Protein AF-A0A482T879-F1 (afdb_monomer_lite)

pLDDT: mean 91.82, std 11.94, range [35.31, 98.31]

Secondary structure (DSSP, 8-state):
-EEEEETTEEEE--SS--HHHHHHHHHHHHHHH-----EEE---SSHHHHHHHHHHHHHHHHHH--SEEE------

Organism: Haloarcula hispanica (NCBI:txid51589)

Radius of gyration: 12.39 Å; chains: 1; bounding box: 24×33×29 Å

Sequence (76 aa):
LSFFVGGDNVIAVCPDLDEADYHDAINHVRDAVDVELKVGVGRGRTAATAGMDAKHALETCRATGEAVTIETETTE

InterPro domains:
  IPR007839 GTP cyclohydrolase III [PF05165] (2-64)
  IPR007839 GTP cyclohydrolase III [PTHR42202] (1-66)
  IPR029787 Nucleotide cyclase [G3DSA:3.30.70.1230] (1-74)

Structure (mmCIF, N/CA/C/O backbone):
data_AF-A0A482T879-F1
#
_entry.id   AF-A0A482T879-F1
#
loop_
_atom_site.group_PDB
_atom_site.id
_atom_site.type_symbol
_atom_site.label_atom_id
_atom_site.label_alt_id
_atom_site.label_comp_id
_atom_site.label_asym_id
_atom_site.label_entity_id
_atom_site.label_seq_id
_atom_site.pdbx_PDB_ins_code
_atom_site.Cartn_x
_atom_site.Cartn_y
_atom_site.Cartn_z
_atom_site.occupancy
_atom_site.B_iso_or_equiv
_atom_site.auth_seq_id
_atom_site.auth_comp_id
_atom_site.auth_asym_id
_atom_site.auth_atom_id
_atom_site.pdbx_PDB_model_num
ATOM 1 N N . LEU A 1 1 ? 3.732 -9.713 -7.866 1.00 72.62 1 LEU A N 1
ATOM 2 C CA . LEU A 1 1 ? 4.920 -10.209 -7.113 1.00 72.62 1 LEU A CA 1
ATOM 3 C C . LEU A 1 1 ? 5.082 -9.339 -5.876 1.00 72.62 1 LEU 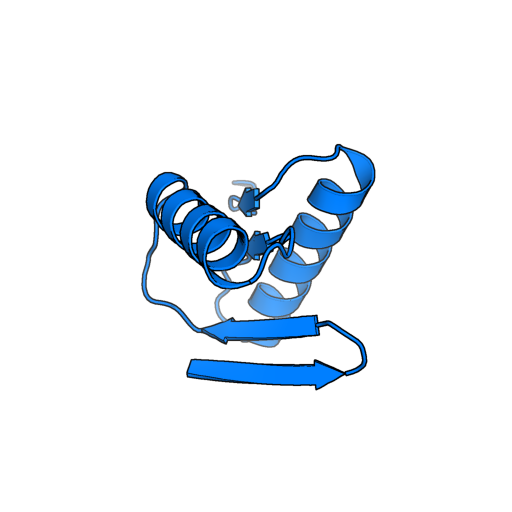A C 1
ATOM 5 O O . LEU A 1 1 ? 5.030 -8.129 -6.057 1.00 72.62 1 LEU A O 1
ATOM 9 N N . SER A 1 2 ? 5.247 -9.910 -4.678 1.00 76.12 2 SER A N 1
ATOM 10 C CA . SER A 1 2 ? 5.453 -9.160 -3.427 1.00 76.12 2 SER A CA 1
ATOM 11 C C . SER A 1 2 ? 6.858 -9.375 -2.858 1.00 76.12 2 SER A C 1
ATOM 13 O O . SER A 1 2 ? 7.401 -10.478 -2.913 1.00 76.12 2 SER A 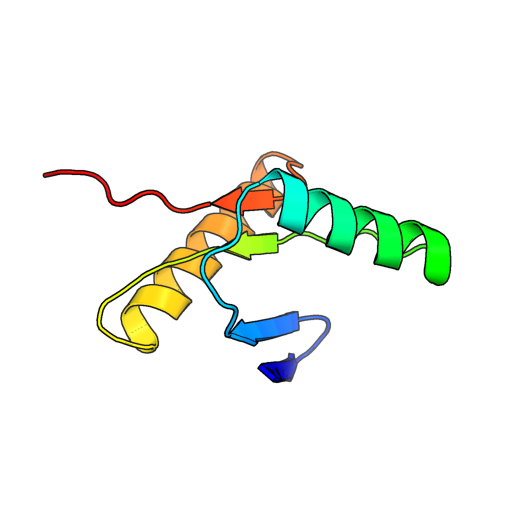O 1
ATOM 15 N N . PHE A 1 3 ? 7.450 -8.308 -2.324 1.00 86.69 3 PHE A N 1
ATOM 16 C CA . PHE A 1 3 ? 8.812 -8.284 -1.800 1.00 86.69 3 PHE A CA 1
ATOM 17 C C . PHE A 1 3 ? 8.832 -7.605 -0.431 1.00 86.69 3 PHE A C 1
ATOM 19 O O . PHE A 1 3 ? 8.345 -6.487 -0.278 1.00 86.69 3 PHE A O 1
ATOM 26 N N . PHE A 1 4 ? 9.410 -8.276 0.562 1.00 86.94 4 PHE A N 1
ATOM 27 C CA . PHE A 1 4 ? 9.637 -7.701 1.885 1.00 86.94 4 PHE A CA 1
ATOM 28 C C . PHE A 1 4 ? 10.802 -6.709 1.838 1.00 86.94 4 PHE A C 1
ATOM 30 O O . PHE A 1 4 ? 11.873 -7.047 1.331 1.00 86.94 4 PHE A O 1
ATOM 37 N N . VAL A 1 5 ? 10.603 -5.503 2.374 1.00 86.50 5 VAL A N 1
ATOM 38 C CA . VAL A 1 5 ? 11.611 -4.426 2.324 1.00 86.50 5 VAL A CA 1
ATOM 39 C C . VAL A 1 5 ? 12.107 -3.976 3.701 1.00 86.50 5 VAL A C 1
ATOM 41 O O . VAL A 1 5 ? 12.995 -3.129 3.778 1.00 86.50 5 VAL A O 1
ATOM 44 N N . GLY A 1 6 ? 11.609 -4.586 4.781 1.00 86.75 6 GLY A N 1
ATOM 45 C CA . GLY A 1 6 ? 12.093 -4.362 6.145 1.00 86.75 6 GLY A CA 1
ATOM 46 C C . GLY A 1 6 ? 11.032 -3.808 7.094 1.00 86.75 6 GLY A C 1
ATOM 47 O O . GLY A 1 6 ? 10.121 -3.081 6.694 1.00 86.75 6 GLY A O 1
ATOM 48 N N . GLY A 1 7 ? 11.170 -4.160 8.376 1.00 90.12 7 GLY A N 1
ATOM 49 C CA . GLY A 1 7 ? 10.172 -3.855 9.400 1.00 90.12 7 GLY A CA 1
ATOM 50 C C . GLY A 1 7 ? 8.874 -4.603 9.119 1.00 90.12 7 GLY A C 1
ATOM 51 O O . GLY A 1 7 ? 8.846 -5.830 9.159 1.00 90.12 7 GLY A O 1
ATOM 52 N N . ASP A 1 8 ? 7.836 -3.850 8.795 1.00 92.44 8 ASP A N 1
ATOM 53 C CA . ASP A 1 8 ? 6.480 -4.287 8.463 1.00 92.44 8 ASP A CA 1
ATOM 54 C C . ASP A 1 8 ? 6.075 -3.932 7.018 1.00 92.44 8 ASP A C 1
ATOM 56 O O . ASP A 1 8 ? 4.912 -4.057 6.645 1.00 92.44 8 ASP A O 1
ATOM 60 N N . ASN A 1 9 ? 7.028 -3.501 6.182 1.00 93.06 9 ASN A N 1
ATOM 61 C CA . ASN A 1 9 ? 6.733 -2.993 4.843 1.00 93.06 9 ASN A CA 1
ATOM 62 C C . ASN A 1 9 ? 6.946 -4.057 3.758 1.00 93.06 9 ASN A C 1
ATOM 64 O O . ASN A 1 9 ? 7.960 -4.768 3.714 1.00 93.06 9 ASN A O 1
ATOM 68 N N . VAL A 1 10 ? 5.990 -4.107 2.830 1.00 94.69 10 VAL A N 1
ATOM 69 C CA . VAL A 1 10 ? 5.984 -4.981 1.655 1.00 94.69 10 VAL A CA 1
ATOM 70 C C . VAL A 1 10 ? 5.701 -4.134 0.417 1.00 94.69 10 VAL A C 1
ATOM 72 O O . VAL A 1 10 ? 4.823 -3.278 0.440 1.00 94.69 10 VAL A O 1
ATOM 75 N N . ILE A 1 11 ? 6.425 -4.386 -0.674 1.00 95.25 11 ILE A N 1
ATOM 76 C CA . ILE A 1 11 ? 6.171 -3.776 -1.986 1.00 95.25 11 ILE A CA 1
ATOM 77 C C . ILE A 1 11 ? 5.603 -4.838 -2.919 1.00 95.25 11 ILE A C 1
ATOM 79 O O . ILE A 1 11 ? 6.167 -5.928 -3.028 1.00 95.25 11 ILE A O 1
ATOM 83 N N . ALA A 1 12 ? 4.521 -4.515 -3.626 1.00 95.25 12 ALA A N 1
ATOM 84 C CA . ALA A 1 12 ? 3.935 -5.384 -4.635 1.00 95.25 12 ALA A CA 1
ATOM 85 C C . ALA A 1 12 ? 3.880 -4.699 -6.005 1.00 95.25 12 ALA A C 1
ATOM 87 O O . ALA A 1 12 ? 3.482 -3.546 -6.119 1.00 95.25 12 ALA A O 1
ATOM 88 N N . VAL A 1 13 ? 4.258 -5.438 -7.051 1.00 94.25 13 VAL A N 1
ATOM 89 C CA . VAL A 1 13 ? 3.945 -5.073 -8.441 1.00 94.25 13 VAL A CA 1
ATOM 90 C C . VAL A 1 13 ? 2.677 -5.816 -8.841 1.00 94.25 13 VAL A C 1
ATOM 92 O O . VAL A 1 13 ? 2.648 -7.057 -8.786 1.00 94.25 13 VAL A O 1
ATOM 95 N N . CYS A 1 14 ? 1.664 -5.048 -9.235 1.00 91.38 14 CYS A N 1
ATOM 96 C CA . CYS A 1 14 ? 0.310 -5.497 -9.543 1.00 91.38 14 CYS A CA 1
ATOM 97 C C . CYS A 1 14 ? -0.080 -5.102 -10.981 1.00 91.38 14 CYS A C 1
ATOM 99 O O . CYS A 1 14 ? 0.539 -4.194 -11.544 1.00 91.38 14 CYS A O 1
ATOM 101 N N . PRO A 1 15 ? -1.074 -5.779 -11.592 1.00 91.44 15 PRO A N 1
ATOM 102 C CA . PRO A 1 15 ? -1.764 -5.246 -12.768 1.00 91.44 15 PRO A CA 1
ATOM 103 C C . PRO A 1 15 ? -2.495 -3.941 -12.410 1.00 91.44 15 PRO A C 1
ATOM 105 O O . PRO A 1 15 ? -2.423 -3.473 -11.274 1.00 91.44 15 PRO A O 1
ATOM 108 N N . ASP A 1 16 ? -3.189 -3.347 -13.378 1.00 90.44 16 ASP A N 1
ATOM 109 C CA . ASP A 1 16 ? -4.043 -2.199 -13.086 1.00 90.44 16 ASP A CA 1
ATOM 110 C C . ASP A 1 16 ? -5.204 -2.656 -12.191 1.00 90.44 16 ASP A C 1
ATOM 112 O O . ASP A 1 16 ? -5.988 -3.515 -12.594 1.00 90.44 16 ASP A O 1
ATOM 116 N N . LEU A 1 17 ? -5.226 -2.144 -10.962 1.00 94.06 17 LEU A N 1
ATOM 117 C CA . LEU A 1 17 ? -6.225 -2.421 -9.936 1.00 94.06 17 LEU A CA 1
ATOM 118 C C . LEU A 1 17 ? -6.941 -1.119 -9.598 1.00 94.06 17 LEU A C 1
ATOM 120 O O . LEU A 1 17 ? -6.308 -0.049 -9.552 1.00 94.06 17 LEU A O 1
ATOM 124 N N . ASP A 1 18 ? -8.239 -1.222 -9.352 1.00 93.94 18 ASP A N 1
ATOM 125 C CA . ASP A 1 18 ? -9.028 -0.102 -8.862 1.00 93.94 18 ASP A CA 1
ATOM 126 C C . ASP A 1 18 ? -9.019 -0.026 -7.326 1.00 93.94 18 ASP A C 1
ATOM 128 O O . ASP A 1 18 ? -8.413 -0.837 -6.626 1.00 93.94 18 ASP A O 1
ATOM 132 N N . GLU A 1 19 ? -9.653 1.010 -6.782 1.00 94.44 19 GLU A N 1
ATOM 133 C CA . GLU A 1 19 ? -9.724 1.225 -5.335 1.00 94.44 19 GLU A CA 1
ATOM 134 C C . GLU A 1 19 ? -10.456 0.086 -4.601 1.00 94.44 19 GLU A C 1
ATOM 136 O O . GLU A 1 19 ? -10.072 -0.273 -3.483 1.00 94.44 19 GLU A O 1
ATOM 141 N N . ALA A 1 20 ? -11.471 -0.520 -5.228 1.00 97.12 20 ALA A N 1
ATOM 142 C CA . ALA A 1 20 ? -12.236 -1.611 -4.633 1.00 97.12 20 ALA A CA 1
ATOM 143 C C . ALA A 1 20 ? -11.386 -2.882 -4.517 1.00 97.12 20 ALA A C 1
ATOM 145 O O . ALA A 1 20 ? -11.395 -3.514 -3.459 1.00 97.12 20 ALA A O 1
ATOM 146 N N . ASP A 1 21 ? -10.574 -3.192 -5.530 1.00 97.44 21 ASP A N 1
ATOM 147 C CA . ASP A 1 21 ? -9.620 -4.306 -5.489 1.00 97.44 21 ASP A CA 1
ATOM 148 C C . ASP A 1 21 ? -8.657 -4.189 -4.288 1.00 97.44 21 ASP A C 1
ATOM 150 O O . ASP A 1 21 ? -8.348 -5.177 -3.610 1.00 97.44 21 ASP A O 1
ATOM 154 N N . TYR A 1 22 ? -8.182 -2.972 -3.988 1.00 96.81 22 TYR A N 1
ATOM 155 C CA . TYR A 1 22 ? -7.321 -2.734 -2.826 1.00 96.81 22 TYR A CA 1
ATOM 156 C C . TYR A 1 22 ? -8.072 -2.899 -1.507 1.00 96.81 22 TYR A C 1
ATOM 158 O O . TYR A 1 22 ? -7.538 -3.506 -0.575 1.00 96.81 22 TYR A O 1
ATOM 166 N N . HIS A 1 23 ? -9.303 -2.398 -1.417 1.00 97.88 23 HIS A N 1
ATOM 167 C CA . HIS A 1 23 ? -10.128 -2.599 -0.229 1.00 97.88 23 HIS A CA 1
ATOM 168 C C . HIS A 1 23 ? -10.425 -4.073 0.028 1.00 97.88 23 HIS A C 1
ATOM 170 O O . HIS A 1 23 ? -10.319 -4.510 1.175 1.00 97.88 23 HIS A O 1
ATOM 176 N N . ASP A 1 24 ? -10.721 -4.849 -1.010 1.00 98.06 24 ASP A N 1
ATOM 177 C CA . ASP A 1 24 ? -10.947 -6.289 -0.892 1.00 98.06 24 ASP A CA 1
ATOM 178 C C . ASP A 1 24 ? -9.705 -7.003 -0.348 1.00 98.06 24 ASP A C 1
ATOM 180 O O . ASP A 1 24 ? -9.807 -7.820 0.572 1.00 98.06 24 ASP A O 1
ATOM 184 N N . ALA A 1 25 ? -8.513 -6.645 -0.833 1.00 96.62 25 ALA A N 1
ATOM 185 C CA . ALA A 1 25 ? -7.259 -7.196 -0.323 1.00 96.62 25 ALA A CA 1
ATOM 186 C C . ALA A 1 25 ? -6.989 -6.806 1.144 1.00 96.62 25 ALA A C 1
ATOM 188 O O . ALA A 1 25 ? -6.582 -7.653 1.944 1.00 96.62 25 ALA A O 1
ATOM 189 N N . ILE A 1 26 ? -7.226 -5.543 1.515 1.00 97.44 26 ILE A N 1
ATOM 190 C CA .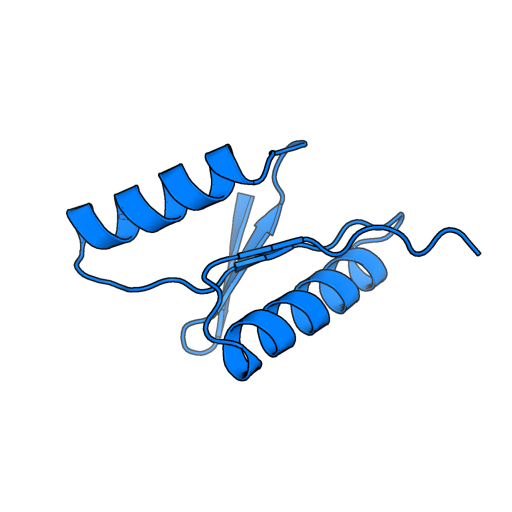 ILE A 1 26 ? -7.052 -5.048 2.891 1.00 97.44 26 ILE A CA 1
ATOM 191 C C . ILE A 1 26 ? -8.022 -5.756 3.842 1.00 97.44 26 ILE A C 1
ATOM 193 O O . ILE A 1 26 ? -7.606 -6.246 4.894 1.00 97.44 26 ILE A O 1
ATOM 197 N N . ASN A 1 27 ? -9.297 -5.851 3.459 1.00 98.00 27 ASN A N 1
ATOM 198 C CA . ASN A 1 27 ? -10.329 -6.522 4.2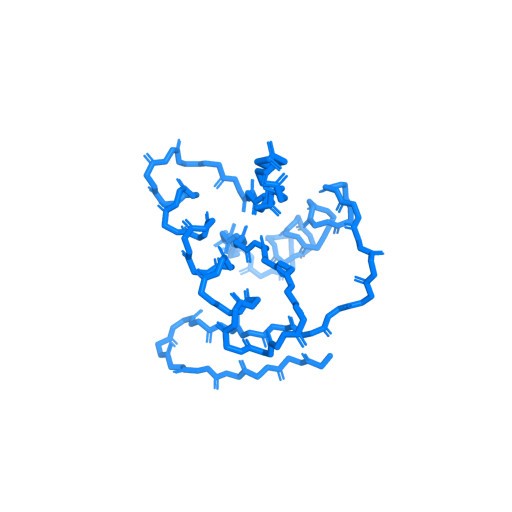44 1.00 98.00 27 ASN A CA 1
ATOM 199 C C . ASN A 1 27 ? -10.014 -8.010 4.402 1.00 98.00 27 ASN A C 1
ATOM 201 O O . ASN A 1 27 ? -10.101 -8.532 5.508 1.00 98.00 27 ASN A O 1
ATOM 205 N N . HIS A 1 28 ? -9.556 -8.674 3.339 1.00 97.56 28 HIS A N 1
ATOM 206 C CA . HIS A 1 28 ? -9.151 -10.073 3.414 1.00 97.56 28 HIS A CA 1
ATOM 207 C C . HIS A 1 28 ? -8.034 -10.306 4.440 1.00 97.56 28 HIS A C 1
ATOM 209 O O . HIS A 1 28 ? -8.108 -11.250 5.226 1.00 97.56 28 HIS A O 1
ATOM 215 N N . VAL A 1 29 ? -7.005 -9.450 4.463 1.00 97.00 29 VAL A N 1
ATOM 216 C CA . VAL A 1 29 ? -5.912 -9.561 5.443 1.00 97.00 29 VAL A CA 1
ATOM 217 C C . VAL A 1 29 ? -6.420 -9.302 6.858 1.00 97.00 29 VAL A C 1
ATOM 219 O O . VAL A 1 29 ? -6.099 -10.067 7.769 1.00 97.00 29 VAL A O 1
ATOM 222 N N . ARG A 1 30 ? -7.255 -8.278 7.042 1.00 97.62 30 ARG A N 1
ATOM 223 C CA . ARG A 1 30 ? -7.875 -7.997 8.337 1.00 97.62 30 ARG A CA 1
ATOM 224 C C . ARG A 1 30 ? -8.692 -9.188 8.841 1.00 97.62 30 ARG A C 1
ATOM 226 O O . ARG A 1 30 ? -8.511 -9.600 9.978 1.00 97.62 30 ARG A O 1
ATOM 233 N N . ASP A 1 31 ? -9.532 -9.778 8.000 1.00 98.25 31 ASP A N 1
ATOM 234 C CA . ASP A 1 31 ? -10.391 -10.901 8.389 1.00 98.25 31 ASP A CA 1
ATOM 235 C C . ASP A 1 31 ? -9.590 -12.184 8.658 1.00 98.25 31 ASP A C 1
ATOM 237 O O . ASP A 1 31 ? -9.948 -12.979 9.529 1.00 98.25 31 ASP A O 1
ATOM 241 N N . ALA A 1 32 ? -8.500 -12.400 7.919 1.00 98.31 32 ALA A N 1
ATOM 242 C CA . ALA A 1 32 ? -7.688 -13.604 8.040 1.00 98.31 32 ALA A CA 1
ATOM 243 C C . ALA A 1 32 ? -6.743 -13.581 9.250 1.00 98.31 32 ALA A C 1
ATOM 245 O O . ALA A 1 32 ? -6.491 -14.637 9.838 1.00 98.31 32 ALA A O 1
ATOM 246 N N . VAL A 1 33 ? -6.173 -12.417 9.588 1.00 97.38 33 VAL A N 1
ATOM 247 C CA . VAL A 1 33 ? -5.089 -12.318 10.586 1.00 97.38 33 VAL A CA 1
ATOM 248 C C . VAL A 1 33 ? -5.202 -11.140 11.561 1.00 97.38 33 VAL A C 1
ATOM 250 O O . VAL A 1 33 ? -4.284 -10.947 12.353 1.00 97.38 33 VAL A O 1
ATOM 253 N N . ASP A 1 34 ? -6.299 -10.378 11.540 1.00 96.88 34 ASP A N 1
ATOM 254 C CA . ASP A 1 34 ? -6.547 -9.215 12.415 1.00 96.88 34 ASP A CA 1
ATOM 255 C C . ASP A 1 34 ? -5.454 -8.133 12.322 1.00 96.88 34 ASP A C 1
ATOM 257 O O . ASP A 1 34 ? -5.042 -7.522 13.307 1.00 96.88 34 ASP A O 1
ATOM 261 N N . VAL A 1 35 ? -4.947 -7.910 11.103 1.00 96.12 35 VAL A N 1
ATOM 262 C CA . VAL A 1 35 ? -3.951 -6.871 10.803 1.00 96.12 35 VAL A CA 1
ATOM 263 C C . VAL A 1 35 ? -4.573 -5.784 9.936 1.00 96.12 35 VAL A C 1
ATOM 265 O O . VAL A 1 35 ? -5.114 -6.058 8.865 1.00 96.12 35 VAL A O 1
ATOM 268 N N . GLU A 1 36 ? -4.440 -4.532 10.372 1.00 95.50 36 GLU A N 1
ATOM 269 C CA . GLU A 1 36 ? -4.809 -3.362 9.578 1.00 95.50 36 GLU A CA 1
ATOM 270 C C . GLU A 1 36 ? -3.674 -2.981 8.623 1.00 95.50 36 GLU A C 1
ATOM 272 O O . GLU A 1 36 ? -2.550 -2.704 9.045 1.00 95.50 36 GLU A O 1
ATOM 277 N N . LEU A 1 37 ? -3.975 -2.940 7.325 1.00 96.44 37 LEU A N 1
ATOM 278 C CA . LEU A 1 37 ? -3.031 -2.504 6.302 1.00 96.44 37 LEU A CA 1
ATOM 279 C C . LEU A 1 37 ? -3.285 -1.056 5.878 1.00 96.44 37 LEU A C 1
ATOM 281 O O . LEU A 1 37 ? -4.423 -0.588 5.812 1.00 96.44 37 LEU A O 1
ATOM 285 N N . LYS A 1 38 ? -2.188 -0.375 5.541 1.00 97.44 38 LYS A N 1
ATOM 286 C CA . LYS A 1 38 ? -2.164 0.914 4.850 1.00 97.44 38 LYS A CA 1
ATOM 287 C C . LYS A 1 38 ? -1.451 0.724 3.520 1.00 97.44 38 LYS A C 1
ATOM 289 O O . LYS A 1 38 ? -0.355 0.163 3.499 1.00 97.44 38 LYS A O 1
ATOM 294 N N . VAL A 1 39 ? -2.068 1.160 2.426 1.00 97.75 39 VAL A N 1
ATOM 295 C CA . VAL A 1 39 ? -1.578 0.891 1.069 1.00 97.75 39 VAL A CA 1
ATOM 296 C C . VAL A 1 39 ? -1.410 2.197 0.299 1.00 97.75 39 VAL A C 1
ATOM 298 O O . VAL A 1 39 ? -2.381 2.855 -0.050 1.00 97.75 39 VAL A O 1
ATOM 301 N N . GLY A 1 40 ? -0.163 2.551 -0.006 1.00 97.56 40 GLY A N 1
ATOM 302 C CA . GLY A 1 40 ? 0.150 3.603 -0.970 1.00 97.56 40 GLY A CA 1
ATOM 303 C C . GLY A 1 40 ? 0.396 3.011 -2.350 1.00 97.56 40 GLY A C 1
ATOM 304 O O . GLY A 1 40 ? 1.189 2.074 -2.489 1.00 97.56 40 GLY A O 1
ATOM 305 N N . VAL A 1 41 ? -0.271 3.546 -3.369 1.00 97.31 41 VAL A N 1
ATOM 306 C CA . VAL A 1 41 ? -0.164 3.068 -4.753 1.00 97.31 41 VAL A CA 1
ATOM 307 C C . VAL A 1 41 ? 0.434 4.162 -5.621 1.00 97.31 41 VAL A C 1
ATOM 309 O O . VAL A 1 41 ? -0.075 5.274 -5.652 1.00 97.31 41 VAL A O 1
ATOM 312 N N . GLY A 1 42 ? 1.494 3.831 -6.354 1.00 95.94 42 GLY A N 1
ATOM 313 C CA . GLY A 1 42 ? 2.148 4.734 -7.297 1.00 95.94 42 GLY A CA 1
ATOM 314 C C . GLY A 1 42 ? 2.295 4.095 -8.669 1.00 95.94 42 GLY A C 1
ATOM 315 O O . GLY A 1 42 ? 2.455 2.876 -8.791 1.00 95.94 42 GLY A O 1
ATOM 316 N N . ARG A 1 43 ? 2.253 4.922 -9.713 1.00 94.12 43 ARG A N 1
ATOM 317 C CA . ARG A 1 43 ? 2.428 4.514 -11.112 1.00 94.12 43 ARG A CA 1
ATOM 318 C C . ARG A 1 43 ? 3.528 5.360 -11.737 1.00 94.12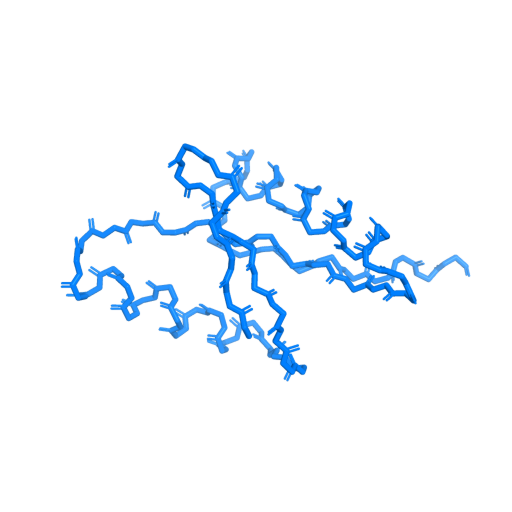 43 ARG A C 1
ATOM 320 O O . ARG A 1 43 ? 3.654 6.536 -11.452 1.00 94.12 43 ARG A O 1
ATOM 327 N N . GLY A 1 44 ? 4.337 4.770 -12.610 1.00 92.56 44 GLY A N 1
ATOM 328 C CA . GLY A 1 44 ? 5.404 5.516 -13.265 1.00 92.56 44 GLY A CA 1
ATOM 329 C C . GLY A 1 44 ? 6.115 4.714 -14.342 1.00 92.56 44 GLY A C 1
ATOM 330 O O . GLY A 1 44 ? 6.135 3.485 -14.323 1.00 92.56 44 GLY A O 1
ATOM 331 N N . ARG A 1 45 ? 6.756 5.422 -15.279 1.00 94.00 45 ARG A N 1
ATOM 332 C CA . ARG A 1 45 ? 7.530 4.804 -16.376 1.00 94.00 45 ARG A CA 1
ATOM 333 C C . ARG A 1 45 ? 8.765 4.036 -15.896 1.00 94.00 45 ARG A C 1
ATOM 335 O O . ARG A 1 45 ? 9.339 3.261 -16.654 1.00 94.00 45 ARG A O 1
ATOM 342 N N . THR A 1 46 ? 9.204 4.281 -14.662 1.00 94.88 46 THR A N 1
ATOM 343 C CA . THR A 1 46 ? 10.316 3.571 -14.027 1.00 94.88 46 THR A CA 1
ATOM 344 C C . THR A 1 46 ? 9.903 3.093 -12.642 1.00 94.88 46 THR A C 1
ATOM 346 O O . THR A 1 46 ? 9.085 3.732 -11.980 1.00 94.88 46 THR A O 1
ATOM 349 N N . ALA A 1 47 ? 10.517 2.004 -12.175 1.00 93.50 47 ALA A N 1
ATOM 350 C CA . ALA A 1 47 ? 10.290 1.492 -10.825 1.00 93.50 47 ALA A CA 1
ATOM 351 C C . ALA A 1 47 ? 10.643 2.521 -9.736 1.00 93.50 47 ALA A C 1
ATOM 353 O O . ALA A 1 47 ? 9.991 2.561 -8.700 1.00 93.50 47 ALA A O 1
ATOM 354 N N . ALA A 1 48 ? 11.647 3.372 -9.981 1.00 94.06 48 ALA A N 1
ATOM 355 C CA . ALA A 1 48 ? 12.040 4.423 -9.047 1.00 94.06 48 ALA A CA 1
ATOM 356 C C . ALA A 1 48 ? 10.947 5.492 -8.897 1.00 94.06 48 ALA A C 1
ATOM 358 O O . ALA A 1 48 ? 10.626 5.866 -7.774 1.00 94.06 48 ALA A O 1
ATOM 359 N N . THR A 1 49 ? 10.356 5.942 -10.010 1.00 95.50 49 THR A N 1
ATOM 360 C CA . THR A 1 49 ? 9.236 6.898 -9.997 1.00 95.50 49 THR A CA 1
ATOM 361 C C . THR A 1 49 ? 8.014 6.286 -9.319 1.00 95.50 49 THR A C 1
ATOM 363 O O . THR A 1 49 ? 7.565 6.811 -8.310 1.00 95.50 49 THR A O 1
ATOM 366 N N . ALA A 1 50 ? 7.565 5.112 -9.782 1.00 95.19 50 ALA A N 1
ATOM 367 C CA . ALA A 1 50 ? 6.395 4.441 -9.214 1.00 95.19 50 ALA A CA 1
ATOM 368 C C . ALA A 1 50 ? 6.555 4.158 -7.709 1.00 95.19 50 ALA A C 1
ATOM 370 O O . ALA A 1 50 ? 5.610 4.311 -6.942 1.00 95.19 50 ALA A O 1
ATOM 371 N N . GLY A 1 51 ? 7.759 3.770 -7.274 1.00 94.75 51 GLY A N 1
ATOM 372 C CA . GLY A 1 51 ? 8.054 3.533 -5.863 1.00 94.75 51 GLY A CA 1
ATOM 373 C C . GLY A 1 51 ? 8.078 4.807 -5.015 1.00 94.75 51 GLY A C 1
ATOM 374 O O . GLY A 1 51 ? 7.699 4.754 -3.847 1.00 94.75 51 GLY A O 1
ATOM 375 N N . MET A 1 52 ? 8.503 5.944 -5.577 1.00 95.44 52 MET A N 1
ATOM 376 C CA . MET A 1 52 ? 8.458 7.232 -4.877 1.00 95.44 52 MET A CA 1
ATOM 377 C C . MET A 1 52 ? 7.018 7.706 -4.688 1.00 95.44 52 MET A C 1
ATOM 379 O O . MET A 1 52 ? 6.642 8.076 -3.579 1.00 95.44 52 MET A O 1
ATOM 383 N N . ASP A 1 53 ? 6.209 7.599 -5.738 1.00 96.75 53 ASP A N 1
ATOM 384 C CA . ASP A 1 53 ? 4.793 7.967 -5.711 1.00 96.75 53 ASP A CA 1
ATOM 385 C C . ASP A 1 53 ? 4.020 7.069 -4.734 1.00 96.75 53 ASP A C 1
ATOM 387 O O . ASP A 1 53 ? 3.302 7.555 -3.865 1.00 96.75 53 ASP A O 1
ATOM 391 N N . ALA A 1 54 ? 4.272 5.754 -4.766 1.00 96.88 54 ALA A N 1
ATOM 392 C CA . ALA A 1 54 ? 3.681 4.809 -3.818 1.00 96.88 54 ALA A CA 1
ATOM 393 C C . ALA A 1 54 ? 4.061 5.138 -2.368 1.00 96.88 54 ALA A C 1
ATOM 395 O O . ALA A 1 54 ? 3.238 5.022 -1.460 1.00 96.88 54 ALA A O 1
ATOM 396 N N . LYS A 1 55 ? 5.306 5.573 -2.139 1.00 95.38 55 LYS A N 1
ATOM 397 C CA . LYS A 1 55 ? 5.752 6.014 -0.818 1.00 95.38 55 LYS A CA 1
ATOM 398 C C . LYS A 1 55 ? 5.008 7.273 -0.373 1.00 95.38 55 LYS A C 1
ATOM 400 O O . LYS A 1 55 ? 4.563 7.309 0.768 1.00 95.38 55 LYS A O 1
ATOM 405 N N . HIS A 1 56 ? 4.874 8.285 -1.228 1.00 96.50 56 HIS A N 1
ATOM 406 C CA . HIS A 1 56 ? 4.132 9.500 -0.880 1.00 96.50 56 HIS A CA 1
ATOM 407 C C . HIS A 1 56 ? 2.672 9.194 -0.546 1.00 96.50 56 HIS A C 1
ATOM 409 O O . HIS A 1 56 ? 2.205 9.593 0.521 1.00 96.50 56 HIS A O 1
ATOM 415 N N . ALA A 1 57 ? 2.000 8.395 -1.374 1.00 97.19 57 ALA A N 1
ATOM 416 C CA . ALA A 1 57 ? 0.646 7.928 -1.104 1.00 97.19 57 ALA A CA 1
ATOM 417 C C . ALA A 1 57 ? 0.542 7.172 0.238 1.00 97.19 57 ALA A C 1
ATOM 419 O O . ALA A 1 57 ? -0.409 7.364 0.995 1.00 97.19 57 ALA A O 1
ATOM 420 N N . LEU A 1 58 ? 1.548 6.362 0.591 1.00 96.88 58 LEU A N 1
ATOM 421 C CA . LEU A 1 58 ? 1.575 5.653 1.874 1.00 96.88 58 LEU A CA 1
ATOM 422 C C . LEU A 1 58 ? 1.737 6.608 3.068 1.00 96.88 58 LEU A C 1
ATOM 424 O O . LEU A 1 58 ? 1.103 6.408 4.106 1.00 96.88 58 LEU A O 1
ATOM 428 N N . GLU A 1 59 ? 2.565 7.647 2.942 1.00 96.75 59 GLU A N 1
ATOM 429 C CA . GLU A 1 59 ? 2.662 8.679 3.981 1.00 96.75 59 GLU A CA 1
ATOM 430 C C . GLU A 1 59 ? 1.351 9.476 4.108 1.00 96.75 59 GLU A C 1
ATOM 432 O O . GLU A 1 59 ? 0.961 9.821 5.226 1.00 96.75 59 GLU A O 1
ATOM 437 N N . THR A 1 60 ? 0.613 9.687 3.010 1.00 96.81 60 THR A N 1
ATOM 438 C CA . THR A 1 60 ? -0.741 10.268 3.044 1.00 96.81 60 THR A CA 1
ATOM 439 C C . THR A 1 60 ? -1.698 9.390 3.847 1.00 96.81 60 THR A C 1
ATOM 441 O O . THR A 1 60 ? -2.300 9.890 4.796 1.00 96.81 60 THR A O 1
ATOM 444 N N . CYS A 1 61 ? -1.756 8.079 3.578 1.00 96.75 61 CYS A N 1
ATOM 445 C CA . CYS A 1 61 ? -2.555 7.133 4.371 1.00 96.75 61 CYS A CA 1
ATOM 446 C C . CYS A 1 61 ? -2.246 7.217 5.876 1.00 96.75 61 CYS A C 1
ATOM 448 O O . CYS A 1 61 ? -3.149 7.159 6.714 1.00 96.75 61 CYS A O 1
ATOM 450 N N . ARG A 1 62 ? -0.964 7.355 6.244 1.00 95.38 62 ARG A N 1
ATOM 451 C CA . ARG A 1 62 ? -0.539 7.487 7.650 1.00 95.38 62 ARG A CA 1
ATOM 452 C C . ARG A 1 62 ? -0.985 8.805 8.275 1.00 95.38 62 ARG A C 1
ATOM 454 O O . ARG A 1 62 ? -1.317 8.823 9.457 1.00 95.38 62 ARG A O 1
ATOM 461 N N . ALA A 1 63 ? -0.984 9.888 7.504 1.00 97.00 63 ALA A N 1
ATOM 462 C CA . ALA A 1 63 ? -1.381 11.209 7.976 1.00 97.00 63 ALA A CA 1
ATOM 463 C C . ALA A 1 63 ? -2.906 11.366 8.102 1.00 97.00 63 ALA A C 1
ATOM 465 O O . ALA A 1 63 ? -3.376 11.992 9.052 1.00 97.00 63 ALA A O 1
ATOM 466 N N . THR A 1 64 ? -3.674 10.811 7.162 1.00 96.94 64 THR A N 1
ATOM 467 C CA . THR A 1 64 ? -5.139 10.966 7.093 1.00 96.94 64 THR A CA 1
ATOM 468 C C . THR A 1 64 ? -5.892 9.858 7.821 1.00 96.94 64 THR A C 1
ATOM 470 O O . THR A 1 64 ? -7.035 10.054 8.232 1.00 96.94 64 THR A O 1
ATOM 473 N N . GLY A 1 65 ? -5.265 8.693 7.997 1.00 96.38 65 GLY A N 1
ATOM 474 C CA . GLY A 1 65 ? -5.929 7.493 8.492 1.00 96.38 65 GLY A CA 1
ATOM 475 C C . GLY A 1 65 ? -6.695 6.725 7.412 1.00 96.38 65 GLY A C 1
ATOM 476 O O . GLY A 1 65 ? -7.318 5.713 7.738 1.00 96.38 65 GLY A O 1
ATOM 477 N N . GLU A 1 66 ? -6.621 7.129 6.141 1.00 96.38 66 GLU A N 1
ATOM 478 C CA . GLU A 1 66 ? -7.178 6.371 5.012 1.00 96.38 66 GLU A CA 1
ATOM 479 C C . GLU A 1 66 ? -6.510 4.997 4.883 1.00 96.38 66 GLU A C 1
ATOM 481 O O . GLU A 1 66 ? -5.378 4.796 5.322 1.00 96.38 66 GLU A O 1
ATOM 486 N N . ALA A 1 67 ? -7.234 4.002 4.368 1.00 97.06 67 ALA A N 1
ATOM 487 C CA . ALA A 1 67 ? -6.704 2.644 4.206 1.00 97.06 67 ALA A CA 1
ATOM 488 C C . ALA A 1 67 ? -5.856 2.505 2.934 1.00 97.06 67 ALA A C 1
ATOM 490 O O . ALA A 1 67 ? -4.859 1.782 2.928 1.00 97.06 67 ALA A O 1
ATOM 491 N N . VAL A 1 68 ? -6.244 3.222 1.881 1.00 97.56 68 VAL A N 1
ATOM 492 C CA . VAL A 1 68 ? -5.568 3.240 0.591 1.00 97.56 68 VAL A CA 1
ATOM 493 C C . VAL A 1 68 ? -5.551 4.662 0.044 1.00 97.56 68 VAL A C 1
ATOM 495 O O . VAL A 1 68 ? -6.527 5.393 0.179 1.00 97.56 68 VAL A O 1
ATOM 498 N N . THR A 1 69 ? -4.443 5.040 -0.582 1.00 97.44 69 THR A N 1
ATOM 499 C CA . THR A 1 69 ? -4.333 6.259 -1.383 1.00 97.44 69 THR A CA 1
ATOM 500 C C . THR A 1 69 ? -3.676 5.871 -2.700 1.00 97.44 69 THR A C 1
ATOM 502 O O . THR A 1 69 ? -2.649 5.185 -2.721 1.00 97.44 69 THR A O 1
ATOM 505 N N . ILE A 1 70 ? -4.284 6.292 -3.807 1.00 95.31 70 ILE A N 1
ATOM 506 C CA . ILE A 1 70 ? -3.766 6.056 -5.151 1.00 95.31 70 ILE A CA 1
ATOM 507 C C . ILE A 1 70 ? -3.225 7.374 -5.684 1.00 95.31 70 ILE A C 1
ATOM 509 O O . ILE A 1 70 ? -3.991 8.312 -5.895 1.00 95.31 70 ILE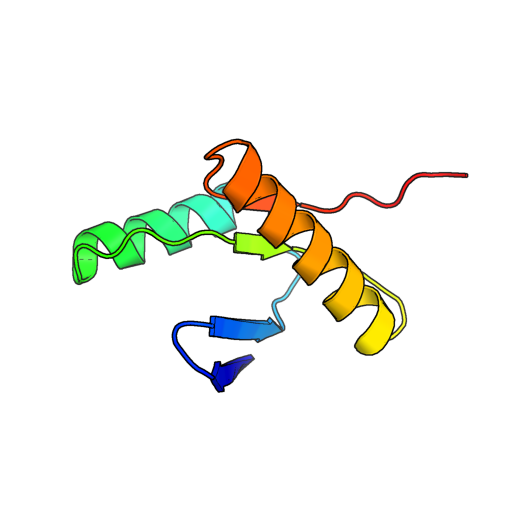 A O 1
ATOM 513 N N . GLU A 1 71 ? -1.916 7.436 -5.923 1.00 90.44 71 GLU A N 1
ATOM 514 C CA . GLU A 1 71 ? -1.311 8.589 -6.577 1.00 90.44 71 GLU A CA 1
ATOM 515 C C . GLU A 1 71 ? -1.826 8.646 -8.022 1.00 90.44 71 GLU A C 1
ATOM 517 O O . GLU A 1 71 ? -1.533 7.780 -8.857 1.00 90.44 71 GLU A O 1
ATOM 522 N N . THR A 1 72 ? -2.649 9.646 -8.313 1.00 76.75 72 THR A N 1
ATOM 523 C CA . THR A 1 72 ? -3.073 9.967 -9.675 1.00 76.75 72 THR A CA 1
ATOM 524 C C . THR A 1 72 ? -2.037 10.891 -10.295 1.00 76.75 72 THR A C 1
ATOM 526 O O . THR A 1 72 ? -1.631 11.850 -9.642 1.00 76.75 72 THR A O 1
ATOM 529 N N . GLU A 1 73 ? -1.629 10.648 -11.546 1.00 59.03 73 GLU A N 1
ATOM 530 C CA . GLU A 1 73 ? -0.783 11.593 -12.283 1.00 59.03 73 GLU A CA 1
ATOM 531 C C . GLU A 1 73 ? -1.418 12.990 -12.216 1.00 59.03 73 GLU A C 1
ATOM 533 O O . GLU A 1 73 ? -2.498 13.220 -12.768 1.00 59.03 73 GLU A O 1
ATOM 538 N N . THR A 1 74 ? -0.757 13.931 -11.535 1.00 50.59 74 THR A N 1
ATOM 539 C CA . THR A 1 74 ? -1.067 15.351 -11.694 1.00 50.59 74 THR A CA 1
ATOM 540 C C . THR A 1 74 ? -0.838 15.655 -13.166 1.00 50.59 74 THR A C 1
ATOM 542 O O . THR A 1 74 ? 0.295 15.633 -13.639 1.00 50.59 74 THR A O 1
ATOM 545 N N . THR A 1 75 ? -1.920 15.849 -13.916 1.00 40.16 75 THR A N 1
ATOM 546 C CA . THR A 1 75 ? -1.825 16.362 -15.280 1.00 40.16 75 THR A CA 1
ATOM 547 C C . THR A 1 75 ? -1.311 17.795 -15.166 1.00 40.16 75 THR A C 1
ATOM 549 O O . THR A 1 75 ? -2.086 18.697 -14.855 1.00 40.16 75 THR A O 1
ATOM 552 N N . GLU A 1 76 ? -0.001 17.985 -15.324 1.00 35.31 76 GLU A N 1
ATOM 553 C CA . GLU A 1 76 ? 0.577 19.288 -15.673 1.00 35.31 76 GLU A CA 1
ATOM 554 C C . GLU A 1 76 ? 0.359 19.588 -17.161 1.00 35.31 76 GLU A C 1
ATOM 556 O O . GLU A 1 76 ? 0.566 18.674 -17.997 1.00 35.31 76 GLU A O 1
#

Foldseek 3Di:
DWDDDDDPDIDDDDDDDDPVNLVVVQVVCCVVPVDGAAWFFADDPDPVRRVVNSVVQSVVCVVVVPRYGYRDPPPD